Protein AF-A0A3D2FY34-F1 (afdb_monomer)

Foldseek 3Di:
DWDFDDQDPVGTDGDDPDDDDPDDDDDDDDPVRDDWFKDWDWDDLDPPDIDIFIKTFPDWAPDDDDIDTDIGGPGPVVCVSQVRDDDD

Radius of gyration: 15.89 Å; Cα contacts (8 Å, |Δi|>4): 111; chains: 1; bounding box: 38×30×35 Å

pLDDT: mean 83.1, std 11.1, range [45.81, 95.81]

Structure (mmCIF, N/CA/C/O backbone):
data_AF-A0A3D2FY34-F1
#
_entry.id   AF-A0A3D2FY34-F1
#
loop_
_atom_site.group_PDB
_atom_site.id
_atom_site.type_symbol
_atom_site.label_atom_id
_atom_site.label_alt_id
_atom_site.label_comp_id
_atom_site.label_asym_id
_atom_site.label_entity_id
_atom_site.label_seq_id
_atom_site.pdbx_PDB_ins_code
_atom_site.Cartn_x
_atom_site.Cartn_y
_atom_site.Cartn_z
_atom_site.occupancy
_atom_site.B_iso_or_equiv
_atom_site.auth_seq_id
_atom_site.auth_comp_id
_atom_site.auth_asym_id
_atom_site.auth_atom_id
_atom_site.pdbx_PDB_model_num
ATOM 1 N N . ILE A 1 1 ? 22.454 -0.219 -15.975 1.00 63.97 1 ILE A N 1
ATOM 2 C CA . ILE A 1 1 ? 22.993 -0.949 -14.803 1.00 63.97 1 ILE A CA 1
ATOM 3 C C . ILE A 1 1 ? 23.474 0.088 -13.795 1.00 63.97 1 ILE A C 1
ATOM 5 O O . ILE A 1 1 ? 24.333 0.887 -14.150 1.00 63.97 1 ILE A O 1
ATOM 9 N N . GLY A 1 2 ? 22.812 0.165 -12.640 1.00 85.44 2 GLY A N 1
ATOM 10 C CA . GLY A 1 2 ? 23.155 1.053 -11.522 1.00 85.44 2 GLY A CA 1
ATOM 11 C C . GLY A 1 2 ? 24.183 0.435 -10.565 1.00 85.44 2 GLY A C 1
ATOM 12 O O . GLY A 1 2 ? 24.808 -0.564 -10.920 1.00 85.44 2 GLY A O 1
ATOM 13 N N . SER A 1 3 ? 24.341 1.005 -9.371 1.00 91.12 3 SER A N 1
ATOM 14 C CA . SER A 1 3 ? 25.158 0.459 -8.276 1.00 91.12 3 SER A CA 1
ATOM 15 C C . SER A 1 3 ? 24.316 0.262 -7.018 1.00 91.12 3 SER A C 1
ATOM 17 O O . SER A 1 3 ? 23.451 1.082 -6.726 1.00 91.12 3 SER A O 1
ATOM 19 N N . ILE A 1 4 ? 24.584 -0.809 -6.269 1.00 91.75 4 ILE A N 1
ATOM 20 C CA . ILE A 1 4 ? 24.075 -0.990 -4.904 1.00 91.75 4 ILE A CA 1
ATOM 21 C C . ILE A 1 4 ? 25.174 -0.520 -3.952 1.00 91.75 4 ILE A C 1
ATOM 23 O O . ILE A 1 4 ? 26.320 -0.941 -4.090 1.00 91.75 4 ILE A O 1
ATOM 27 N N . GLU A 1 5 ? 24.821 0.356 -3.021 1.00 92.75 5 GLU A N 1
ATOM 28 C CA . GLU A 1 5 ? 25.712 0.884 -1.984 1.00 92.75 5 GLU A CA 1
ATOM 29 C C . GLU A 1 5 ? 25.483 0.166 -0.655 1.00 92.75 5 GLU A C 1
ATOM 31 O O . GLU A 1 5 ? 26.440 -0.225 0.008 1.00 92.75 5 GLU A O 1
ATOM 36 N N . GLU A 1 6 ? 24.219 -0.070 -0.296 1.00 94.12 6 GLU A N 1
ATOM 37 C CA . GLU A 1 6 ? 23.857 -0.686 0.976 1.00 94.12 6 GLU A CA 1
ATOM 38 C C . GLU A 1 6 ? 22.659 -1.625 0.810 1.00 94.12 6 GLU A C 1
ATOM 40 O O . GLU A 1 6 ? 21.710 -1.335 0.082 1.00 94.12 6 GLU A O 1
ATOM 45 N N . ASN A 1 7 ? 22.687 -2.759 1.506 1.00 91.69 7 ASN A N 1
ATOM 46 C CA . ASN A 1 7 ? 21.541 -3.649 1.643 1.00 91.69 7 ASN A CA 1
ATOM 47 C C . ASN A 1 7 ? 21.254 -3.819 3.133 1.00 91.69 7 ASN A C 1
ATOM 49 O O . ASN A 1 7 ? 22.041 -4.424 3.860 1.00 91.69 7 ASN A O 1
ATOM 53 N N . THR A 1 8 ? 20.145 -3.250 3.584 1.00 91.25 8 THR A N 1
ATOM 54 C CA . THR A 1 8 ? 19.758 -3.229 4.993 1.00 91.25 8 THR A CA 1
ATOM 55 C C . THR A 1 8 ? 18.430 -3.943 5.189 1.00 91.25 8 THR A C 1
ATOM 57 O O . THR A 1 8 ? 17.662 -4.150 4.251 1.00 91.25 8 THR A O 1
ATOM 60 N N . VAL A 1 9 ? 18.080 -4.199 6.449 1.00 83.12 9 VAL A N 1
ATOM 61 C CA . VAL A 1 9 ? 16.734 -4.666 6.824 1.00 83.12 9 VAL A CA 1
ATOM 62 C C . VAL A 1 9 ? 15.614 -3.687 6.443 1.00 83.12 9 VAL A C 1
ATOM 64 O O . VAL A 1 9 ? 14.448 -4.061 6.467 1.00 83.12 9 VAL A O 1
ATOM 67 N N . ARG A 1 10 ? 15.951 -2.433 6.110 1.00 79.31 10 ARG A N 1
ATOM 68 C CA . ARG A 1 10 ? 15.008 -1.388 5.687 1.00 79.31 10 ARG A CA 1
ATOM 69 C C . ARG A 1 10 ? 14.947 -1.217 4.164 1.00 79.31 10 ARG A C 1
ATOM 71 O O . ARG A 1 10 ? 14.129 -0.433 3.696 1.00 79.31 10 ARG A O 1
ATOM 78 N N . GLY A 1 11 ? 15.788 -1.919 3.398 1.00 83.56 11 GLY A N 1
ATOM 79 C CA . GLY A 1 11 ? 15.791 -1.870 1.935 1.00 83.56 11 GLY A CA 1
ATOM 80 C C . GLY A 1 11 ? 17.181 -1.828 1.298 1.00 83.56 11 GLY A C 1
ATOM 81 O O . GLY A 1 11 ? 18.208 -1.857 1.983 1.00 83.56 11 GL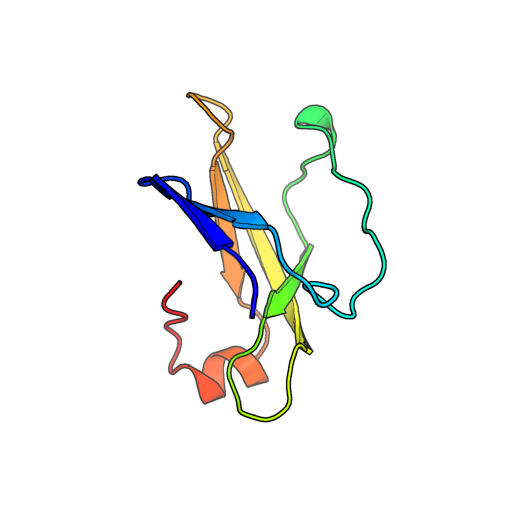Y A O 1
ATOM 82 N N . ILE A 1 12 ? 17.178 -1.748 -0.036 1.00 87.50 12 ILE A N 1
ATOM 83 C CA . ILE A 1 12 ? 18.364 -1.662 -0.897 1.00 87.50 12 ILE A CA 1
ATOM 84 C C . ILE A 1 12 ? 18.571 -0.202 -1.314 1.00 87.50 12 ILE A C 1
ATOM 86 O O . ILE A 1 12 ? 17.681 0.408 -1.905 1.00 87.50 12 ILE A O 1
ATOM 90 N N . PHE A 1 13 ? 19.759 0.332 -1.047 1.00 89.81 13 PHE A N 1
ATOM 91 C CA . PHE A 1 13 ? 20.159 1.703 -1.348 1.00 89.81 13 PHE A CA 1
ATOM 92 C C . PHE A 1 13 ? 21.263 1.719 -2.405 1.00 89.81 13 PHE A C 1
ATOM 94 O O . PHE A 1 13 ? 22.120 0.835 -2.444 1.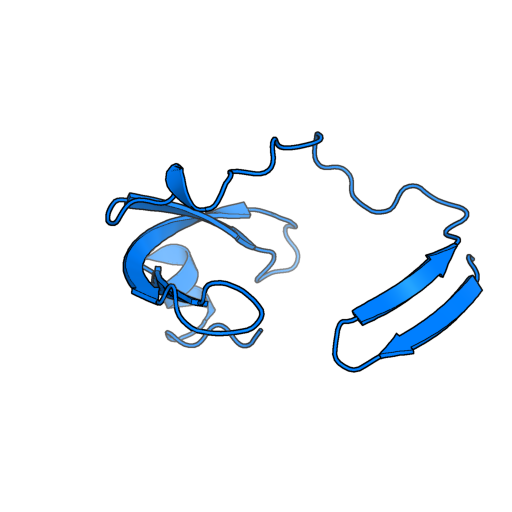00 89.81 13 PHE A O 1
ATOM 101 N N . GL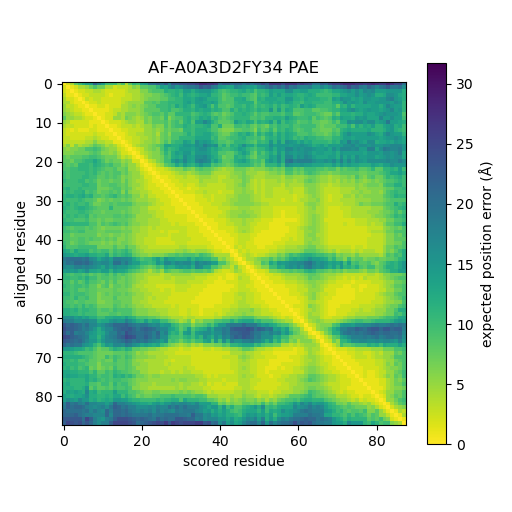Y A 1 14 ? 21.248 2.727 -3.274 1.00 88.81 14 GLY A N 1
ATOM 102 C CA . GLY A 1 14 ? 22.254 2.910 -4.313 1.00 88.81 14 GLY A CA 1
ATOM 103 C C . GLY A 1 14 ? 21.779 3.829 -5.432 1.00 88.81 14 GLY A C 1
ATOM 104 O O . GLY A 1 14 ? 20.791 4.550 -5.289 1.00 88.81 14 GLY A O 1
ATOM 105 N N . THR A 1 15 ? 22.466 3.785 -6.572 1.00 88.50 15 THR A N 1
ATOM 106 C CA . THR A 1 15 ? 22.153 4.625 -7.733 1.00 88.50 15 THR A CA 1
ATOM 107 C C . THR A 1 15 ? 21.585 3.800 -8.875 1.00 88.50 15 THR A C 1
ATOM 109 O O . THR A 1 15 ? 22.027 2.683 -9.145 1.00 88.50 15 THR A O 1
ATOM 112 N N . SER A 1 16 ? 20.632 4.366 -9.612 1.00 85.44 16 SER A N 1
ATOM 113 C CA . SER A 1 16 ? 20.138 3.781 -10.856 1.00 85.44 16 SER A CA 1
ATOM 114 C C . SER A 1 16 ? 20.457 4.693 -12.032 1.00 85.44 16 SER A C 1
ATOM 116 O O . SER A 1 16 ? 20.227 5.897 -11.981 1.00 85.44 16 SER A O 1
ATOM 118 N N . ARG A 1 17 ? 20.965 4.110 -13.125 1.00 84.19 17 ARG A N 1
ATOM 119 C CA . ARG A 1 17 ? 21.178 4.832 -14.396 1.00 84.19 17 ARG A CA 1
ATOM 120 C C . ARG A 1 17 ? 19.886 5.029 -15.194 1.00 84.19 17 ARG A C 1
ATOM 122 O O . ARG A 1 17 ? 19.902 5.690 -16.224 1.00 84.19 17 ARG A O 1
ATOM 129 N N . THR A 1 18 ? 18.796 4.417 -14.747 1.00 79.25 18 THR A N 1
ATOM 130 C CA . THR A 1 18 ? 17.457 4.539 -15.326 1.00 79.25 18 THR A CA 1
ATOM 131 C C . THR A 1 18 ? 16.473 4.959 -14.236 1.00 79.25 18 THR A C 1
ATOM 133 O O . THR A 1 18 ? 16.643 4.529 -13.093 1.00 79.25 18 THR A O 1
ATOM 136 N N . PRO A 1 19 ? 15.439 5.754 -14.548 1.00 75.00 19 PRO A N 1
ATOM 137 C CA . PRO A 1 19 ? 14.407 6.099 -13.575 1.00 75.00 19 PRO A CA 1
ATOM 138 C C . PRO A 1 19 ? 13.827 4.840 -12.915 1.00 75.00 19 PRO A C 1
ATOM 140 O O . PRO A 1 19 ? 13.478 3.880 -13.605 1.00 75.00 19 PRO A O 1
ATOM 143 N N . LEU A 1 20 ? 13.781 4.826 -11.581 1.00 71.81 20 LEU A N 1
ATOM 144 C CA . LEU A 1 20 ? 13.126 3.771 -10.814 1.00 71.81 20 LEU A CA 1
ATOM 145 C C . LEU A 1 20 ? 11.672 4.188 -10.596 1.00 71.81 20 LEU A C 1
ATOM 147 O O . LEU A 1 20 ? 11.401 5.144 -9.878 1.00 71.81 20 LEU A O 1
ATOM 151 N N . GLY A 1 21 ? 10.757 3.467 -11.240 1.00 70.69 21 GLY A N 1
ATOM 152 C CA . GLY A 1 21 ? 9.327 3.757 -11.204 1.00 70.69 21 GLY A CA 1
ATOM 153 C C . GLY A 1 21 ? 8.860 4.665 -12.343 1.00 70.69 21 GLY A C 1
ATOM 154 O O . GLY A 1 21 ? 9.571 5.547 -12.818 1.00 70.69 21 GLY A O 1
ATOM 155 N N . THR A 1 22 ? 7.638 4.410 -12.797 1.00 73.69 22 THR A N 1
ATOM 156 C CA . THR A 1 22 ? 6.923 5.191 -13.821 1.00 73.69 22 THR A CA 1
ATOM 157 C C . THR A 1 22 ? 5.744 5.962 -13.233 1.00 73.69 22 THR A C 1
ATOM 159 O O . THR A 1 22 ? 5.060 6.686 -13.954 1.00 73.69 22 THR A O 1
ATOM 162 N N . LEU A 1 23 ? 5.481 5.791 -11.934 1.00 79.50 23 LEU A N 1
ATOM 163 C CA . LEU A 1 23 ? 4.366 6.433 -11.258 1.00 79.50 23 LEU A CA 1
ATOM 164 C C . LEU A 1 23 ? 4.691 7.903 -10.959 1.00 79.50 23 LEU A C 1
ATOM 166 O O . LEU A 1 23 ? 5.833 8.218 -10.611 1.00 79.50 23 LEU A O 1
ATOM 170 N N . PRO A 1 24 ? 3.697 8.800 -11.054 1.00 83.69 24 PRO A N 1
ATOM 171 C CA . PRO A 1 24 ? 3.837 10.166 -10.573 1.00 83.69 24 PRO A CA 1
ATOM 172 C C . PRO A 1 24 ? 4.212 10.199 -9.090 1.00 83.69 24 PRO A C 1
ATOM 174 O O . PRO A 1 24 ? 3.812 9.328 -8.315 1.00 83.69 24 PRO A O 1
ATOM 177 N N . ALA A 1 25 ? 4.939 11.240 -8.684 1.00 84.88 25 ALA A N 1
ATOM 178 C CA . ALA A 1 25 ? 5.190 11.491 -7.273 1.00 84.88 25 ALA A CA 1
ATOM 179 C C . ALA A 1 25 ? 3.857 11.639 -6.520 1.00 84.88 25 ALA A C 1
ATOM 181 O O . ALA A 1 25 ? 2.976 12.386 -6.948 1.00 84.88 25 ALA A O 1
ATOM 182 N N . MET A 1 26 ? 3.725 10.935 -5.395 1.00 86.12 26 MET A N 1
ATOM 183 C CA . MET A 1 26 ? 2.574 11.047 -4.502 1.00 86.12 26 MET A CA 1
ATOM 184 C C . MET A 1 26 ? 2.972 11.796 -3.227 1.00 86.12 26 MET A C 1
ATOM 186 O O . MET A 1 26 ? 4.081 11.591 -2.726 1.00 86.12 26 MET A O 1
ATOM 190 N N . PRO A 1 27 ? 2.094 12.661 -2.691 1.00 89.50 27 PRO A N 1
ATOM 191 C CA . PRO A 1 27 ? 2.349 13.326 -1.425 1.00 89.50 27 PRO A CA 1
ATOM 192 C C . PRO A 1 27 ? 2.429 12.299 -0.293 1.00 89.50 27 PRO A C 1
ATOM 194 O O . PRO A 1 27 ? 1.639 11.356 -0.228 1.00 89.50 27 PRO A O 1
ATOM 197 N N . VAL A 1 28 ? 3.384 12.502 0.611 1.00 89.38 28 VAL A N 1
ATOM 198 C CA . VAL A 1 28 ? 3.512 11.699 1.827 1.00 89.38 28 VAL A CA 1
ATOM 199 C C . VAL A 1 28 ? 2.632 12.322 2.904 1.00 89.38 28 VAL A C 1
ATOM 201 O O . VAL A 1 28 ? 2.780 13.503 3.210 1.00 89.38 28 VAL A O 1
ATOM 204 N N . ALA A 1 29 ? 1.728 11.524 3.468 1.00 87.25 29 ALA A N 1
ATOM 205 C CA . ALA A 1 29 ? 0.878 11.949 4.572 1.00 87.25 29 ALA A CA 1
ATOM 206 C C . ALA A 1 29 ? 1.671 12.018 5.886 1.00 87.25 29 ALA A C 1
ATOM 208 O O . ALA A 1 29 ? 2.488 11.141 6.183 1.00 87.25 29 ALA A O 1
ATOM 209 N N . ALA A 1 30 ? 1.391 13.031 6.701 1.00 87.44 30 ALA A N 1
ATOM 210 C CA . ALA A 1 30 ? 1.842 13.088 8.081 1.00 87.44 30 ALA A CA 1
ATOM 211 C C . ALA A 1 30 ? 1.065 12.089 8.954 1.00 87.44 30 ALA A C 1
ATOM 213 O O . ALA A 1 30 ? -0.066 11.704 8.654 1.00 87.44 30 ALA A O 1
ATOM 214 N N . GLU A 1 31 ? 1.633 11.709 10.101 1.00 84.81 31 GLU A N 1
ATOM 215 C CA . GLU A 1 31 ? 0.991 10.762 11.025 1.00 84.81 31 GLU A CA 1
ATOM 216 C C . GLU A 1 31 ? -0.393 11.238 11.513 1.00 84.81 31 GLU A C 1
ATOM 218 O O . GLU A 1 31 ? -1.307 10.434 11.719 1.00 84.81 31 GLU A O 1
ATOM 223 N N . SER A 1 32 ? -0.571 12.553 11.661 1.00 87.44 32 SER A N 1
ATOM 224 C CA . SER A 1 32 ? -1.836 13.180 12.060 1.00 87.44 32 SER A CA 1
ATOM 225 C C . SER A 1 32 ? -2.932 13.091 10.992 1.00 87.44 32 SER A C 1
ATOM 227 O O . SER A 1 32 ? -4.110 13.241 11.317 1.00 87.44 32 SER A O 1
ATOM 229 N N . GLU A 1 33 ? -2.574 12.834 9.733 1.00 90.69 33 GLU A N 1
ATOM 230 C CA . GLU A 1 33 ? -3.514 12.742 8.613 1.00 90.69 33 GLU A CA 1
ATOM 231 C C . GLU A 1 33 ? -4.084 11.328 8.437 1.00 90.69 33 GLU A C 1
ATOM 233 O O . GLU A 1 33 ? -5.090 11.146 7.745 1.00 90.69 33 GLU A O 1
ATOM 238 N N . ILE A 1 34 ? -3.484 10.333 9.100 1.00 88.62 34 ILE A N 1
ATOM 239 C CA . ILE A 1 34 ? -3.891 8.930 9.015 1.00 88.62 34 ILE A CA 1
ATOM 240 C C . ILE A 1 34 ? -5.207 8.710 9.771 1.00 88.62 34 ILE A C 1
ATOM 242 O O . ILE A 1 34 ? -5.320 8.978 10.974 1.00 88.62 34 ILE A O 1
ATOM 246 N N . ARG A 1 35 ? -6.195 8.145 9.069 1.00 91.75 35 ARG A N 1
ATOM 247 C CA . ARG A 1 35 ? -7.536 7.834 9.584 1.00 91.75 35 ARG A CA 1
ATOM 248 C C . ARG A 1 35 ? -7.896 6.371 9.327 1.00 91.75 35 ARG A C 1
ATOM 250 O O . ARG A 1 35 ? -7.366 5.750 8.414 1.00 91.75 35 ARG A O 1
ATOM 257 N N . LEU A 1 36 ? -8.779 5.828 10.163 1.00 94.88 36 LEU A N 1
ATOM 258 C CA . LEU A 1 36 ? -9.423 4.538 9.904 1.00 94.88 36 LEU A CA 1
ATOM 259 C C . LEU A 1 36 ? -10.453 4.704 8.782 1.00 94.88 36 LEU A C 1
ATOM 261 O O . LEU A 1 36 ? -11.055 5.774 8.672 1.00 94.88 36 LEU A O 1
ATOM 265 N N . GLY A 1 37 ? -10.688 3.644 8.012 1.00 95.38 37 GLY A N 1
ATOM 266 C CA . GLY A 1 37 ? -11.683 3.638 6.939 1.00 95.38 37 GLY A CA 1
ATOM 267 C C . GLY A 1 37 ? -11.126 3.176 5.599 1.00 95.38 37 GLY A C 1
ATOM 268 O O . GLY A 1 37 ? -10.074 2.540 5.542 1.00 95.38 37 GLY A O 1
ATOM 269 N N . GLU A 1 38 ? -11.878 3.467 4.541 1.00 95.81 38 G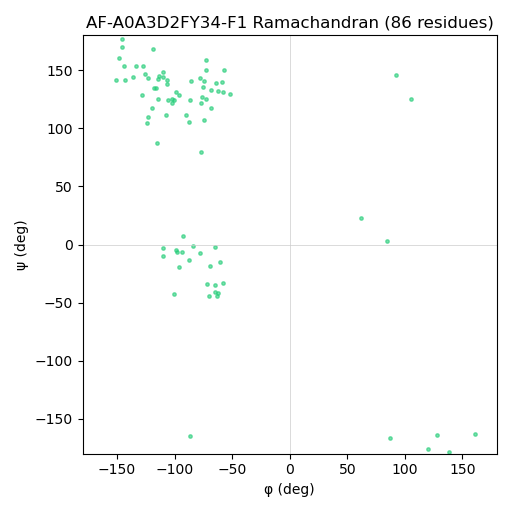LU A N 1
ATOM 270 C CA . GLU A 1 38 ? -11.554 3.088 3.165 1.00 95.81 38 GLU A CA 1
ATOM 271 C C . GLU A 1 38 ? -10.207 3.663 2.721 1.00 95.81 38 GLU A C 1
ATOM 273 O O . GLU A 1 38 ? -9.845 4.800 3.034 1.00 95.81 38 GLU A O 1
ATOM 278 N N . ALA A 1 39 ? -9.460 2.846 1.993 1.00 94.38 39 ALA A N 1
ATOM 279 C CA . ALA A 1 39 ? -8.162 3.169 1.446 1.00 94.38 39 ALA A CA 1
ATOM 280 C C . ALA A 1 39 ? -7.952 2.425 0.126 1.00 94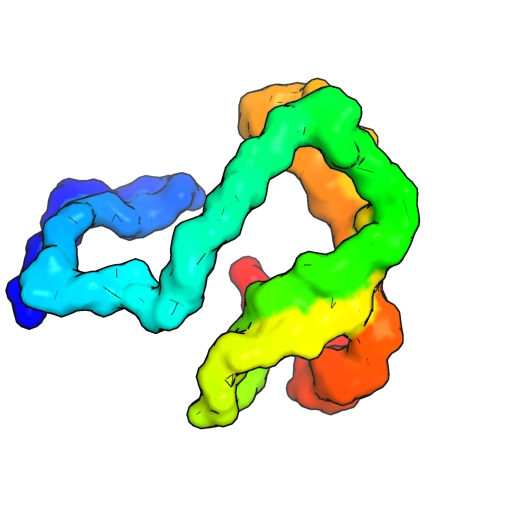.38 39 ALA A C 1
ATOM 282 O O . ALA A 1 39 ? -8.561 1.392 -0.143 1.00 94.38 39 ALA A O 1
ATOM 283 N N . THR A 1 40 ? -7.016 2.922 -0.671 1.00 92.94 40 THR A N 1
ATOM 284 C CA . THR A 1 40 ? -6.576 2.263 -1.898 1.00 92.94 40 THR A CA 1
ATOM 285 C C . THR A 1 40 ? -5.105 1.911 -1.762 1.00 92.94 40 THR A C 1
ATOM 287 O O . THR A 1 40 ? -4.303 2.742 -1.331 1.00 92.94 40 THR A O 1
ATOM 290 N N . ILE A 1 41 ? -4.737 0.693 -2.152 1.00 90.31 41 ILE A N 1
ATOM 291 C CA . ILE A 1 41 ? -3.338 0.272 -2.251 1.00 90.31 41 ILE A CA 1
ATOM 292 C C . ILE A 1 41 ? -2.940 0.090 -3.712 1.00 90.31 41 ILE A C 1
ATOM 294 O O . ILE A 1 41 ? -3.756 -0.301 -4.541 1.00 90.31 41 ILE A O 1
ATOM 298 N N . LEU A 1 42 ? -1.670 0.343 -4.022 1.00 89.88 42 LEU A N 1
ATOM 299 C CA . LEU A 1 42 ? -1.079 0.020 -5.316 1.00 89.88 42 LEU A CA 1
ATOM 300 C C . LEU A 1 42 ? -0.231 -1.242 -5.171 1.00 89.88 42 LEU A C 1
ATOM 302 O O . LEU A 1 42 ? 0.662 -1.290 -4.328 1.00 89.88 42 LEU A O 1
ATOM 306 N N . SER A 1 43 ? -0.498 -2.261 -5.985 1.00 86.62 43 SER A N 1
ATOM 307 C CA . SER A 1 43 ? 0.254 -3.518 -5.955 1.00 86.62 43 SER A CA 1
ATOM 308 C C . SER A 1 43 ? 0.431 -4.120 -7.348 1.00 86.62 43 SER A C 1
ATOM 310 O O . SER A 1 43 ? -0.371 -3.891 -8.254 1.00 86.62 43 SER A O 1
ATOM 312 N N . THR A 1 44 ? 1.498 -4.902 -7.519 1.00 85.88 44 THR A N 1
ATOM 313 C CA . THR A 1 44 ? 1.789 -5.668 -8.739 1.00 85.88 44 THR A CA 1
ATOM 314 C C . THR A 1 44 ? 1.724 -7.156 -8.408 1.00 85.88 44 THR A C 1
ATOM 316 O O . THR A 1 44 ? 2.727 -7.760 -8.049 1.00 85.88 44 THR A O 1
ATOM 319 N N . VAL A 1 45 ? 0.532 -7.749 -8.497 1.00 78.06 45 VAL A N 1
ATOM 320 C CA . VAL A 1 45 ? 0.319 -9.184 -8.208 1.00 78.06 45 VAL A CA 1
ATOM 321 C C . VAL A 1 45 ? 0.386 -10.085 -9.440 1.00 78.06 45 VAL A C 1
ATOM 323 O O . VAL A 1 45 ? 0.346 -11.303 -9.320 1.00 78.06 45 VAL A O 1
ATOM 326 N N . SER A 1 46 ? 0.490 -9.512 -10.639 1.00 71.88 46 SER A N 1
ATOM 327 C CA . SER A 1 46 ? 0.584 -10.268 -11.890 1.00 71.88 46 SER A CA 1
ATOM 328 C C . SER A 1 46 ? 1.481 -9.560 -12.904 1.00 71.88 46 SER A C 1
ATOM 330 O O . SER A 1 46 ? 1.957 -8.446 -12.683 1.00 71.88 46 SER A O 1
ATOM 332 N N . THR A 1 47 ? 1.684 -10.192 -14.058 1.00 67.75 47 THR A N 1
ATOM 333 C CA . THR A 1 47 ? 2.495 -9.675 -15.171 1.00 67.75 47 THR A CA 1
ATOM 334 C C . THR A 1 47 ? 1.934 -8.405 -15.828 1.00 67.75 47 THR A C 1
ATOM 336 O O . THR A 1 47 ? 2.566 -7.872 -16.735 1.00 67.75 47 THR A O 1
ATOM 339 N N . GLY A 1 48 ? 0.769 -7.906 -15.394 1.00 71.06 48 GLY A N 1
ATOM 340 C CA . GLY A 1 48 ? 0.103 -6.719 -15.946 1.00 71.06 48 GLY A CA 1
ATOM 341 C C . GLY A 1 48 ? 0.575 -5.370 -15.390 1.00 71.06 48 GLY A C 1
ATOM 342 O O . GLY A 1 48 ? 0.068 -4.338 -15.823 1.00 71.06 48 GLY A O 1
ATOM 343 N N . GLY A 1 49 ? 1.523 -5.358 -14.448 1.00 82.56 49 GLY A N 1
ATOM 344 C CA . GLY A 1 49 ? 2.025 -4.131 -13.824 1.00 82.56 49 GLY A CA 1
ATOM 345 C C . GLY A 1 49 ? 1.207 -3.667 -12.614 1.00 82.56 49 GLY A C 1
ATOM 346 O O . GLY A 1 49 ? 0.407 -4.420 -12.053 1.00 82.56 49 GLY A O 1
ATOM 347 N N . VAL A 1 50 ? 1.454 -2.426 -12.185 1.00 87.06 50 VAL A N 1
ATOM 348 C CA . VAL A 1 50 ? 0.847 -1.841 -10.981 1.00 87.06 50 VAL A CA 1
ATOM 349 C C . VAL A 1 50 ? -0.651 -1.619 -11.188 1.00 87.06 50 VAL A C 1
ATOM 351 O O . VAL A 1 50 ? -1.064 -1.037 -12.190 1.00 87.06 50 VAL A O 1
ATOM 354 N N . ARG A 1 51 ? -1.461 -2.033 -10.212 1.00 88.44 51 ARG A N 1
ATOM 355 C CA . ARG A 1 51 ? -2.912 -1.811 -10.172 1.00 88.44 51 ARG A CA 1
ATOM 356 C C . ARG A 1 51 ? -3.349 -1.324 -8.794 1.00 88.44 51 ARG A C 1
ATOM 358 O O . ARG A 1 51 ? -2.678 -1.605 -7.800 1.00 88.44 51 ARG A O 1
ATOM 365 N N . SER A 1 52 ? -4.459 -0.594 -8.759 1.00 90.69 52 SER A N 1
ATOM 366 C CA . SER A 1 52 ? -5.131 -0.167 -7.532 1.00 90.69 52 SER A CA 1
ATOM 367 C C . SER A 1 52 ? -6.088 -1.238 -7.030 1.00 90.69 52 SER A C 1
ATOM 369 O O . SER A 1 52 ? -6.799 -1.827 -7.839 1.00 90.69 52 SER A O 1
ATOM 371 N N . TYR A 1 53 ? -6.129 -1.425 -5.715 1.00 91.94 53 TYR A N 1
ATOM 372 C CA . TYR A 1 53 ? -7.044 -2.342 -5.046 1.00 91.94 53 TYR A CA 1
ATOM 373 C C . TYR A 1 53 ? -7.646 -1.689 -3.807 1.00 91.94 53 TYR A C 1
ATOM 375 O O . TYR A 1 53 ? -6.959 -0.949 -3.091 1.00 91.94 53 TYR A O 1
ATOM 383 N N . ASP A 1 54 ? -8.907 -2.007 -3.548 1.00 94.44 54 ASP A N 1
ATOM 384 C CA . ASP A 1 54 ? -9.640 -1.526 -2.383 1.00 94.44 54 ASP A CA 1
ATOM 385 C C . ASP A 1 54 ? -9.219 -2.242 -1.094 1.00 94.44 54 ASP A C 1
ATOM 387 O O . ASP A 1 54 ? -9.072 -3.472 -1.018 1.00 94.44 54 ASP A O 1
ATOM 391 N N . ALA A 1 55 ? -9.041 -1.443 -0.047 1.00 93.81 55 ALA A N 1
ATOM 392 C CA . ALA A 1 55 ? -8.708 -1.895 1.290 1.00 93.81 55 ALA A CA 1
ATOM 393 C C . ALA A 1 55 ? -9.363 -1.006 2.354 1.00 93.81 55 ALA A C 1
ATOM 395 O O . ALA A 1 55 ? -9.874 0.079 2.091 1.00 93.81 55 ALA A O 1
ATOM 396 N N . VAL A 1 56 ? -9.301 -1.454 3.603 1.00 94.62 56 VAL A N 1
ATOM 397 C CA . VAL A 1 56 ? -9.753 -0.696 4.770 1.00 94.62 56 VAL A CA 1
ATOM 398 C C . VAL A 1 56 ? -8.644 -0.676 5.810 1.00 94.62 56 VAL A C 1
ATOM 400 O O . VAL A 1 56 ? -8.126 -1.725 6.197 1.00 94.62 56 VAL A O 1
ATOM 403 N N . ILE A 1 57 ? -8.291 0.510 6.304 1.00 93.69 57 ILE A N 1
ATOM 404 C CA . ILE A 1 57 ? -7.416 0.670 7.466 1.00 93.69 57 ILE A CA 1
ATOM 405 C C . ILE A 1 57 ? -8.233 0.315 8.709 1.00 93.69 57 ILE A C 1
ATOM 407 O O . ILE A 1 57 ? -9.104 1.076 9.135 1.00 93.69 57 ILE A O 1
ATOM 411 N N . THR A 1 58 ? -7.944 -0.840 9.303 1.00 93.12 58 THR A N 1
ATOM 412 C CA . THR A 1 58 ? -8.667 -1.370 10.469 1.00 93.12 58 THR A CA 1
ATOM 413 C C . THR A 1 58 ? -7.982 -1.050 11.790 1.00 93.12 58 THR A C 1
ATOM 415 O O . THR A 1 58 ? -8.626 -1.067 12.839 1.00 93.12 58 THR A O 1
ATOM 418 N N . ARG A 1 59 ? -6.685 -0.715 11.770 1.00 91.12 59 ARG A N 1
ATOM 419 C CA . ARG A 1 59 ? -5.953 -0.304 12.974 1.00 91.12 59 ARG A CA 1
ATOM 420 C C . ARG A 1 59 ? -4.811 0.652 12.660 1.00 91.12 59 ARG A C 1
ATOM 422 O O . ARG A 1 59 ? -4.064 0.448 11.708 1.00 91.12 59 ARG A O 1
ATOM 429 N N . ILE A 1 60 ? -4.634 1.634 13.543 1.00 90.19 60 ILE A N 1
ATOM 430 C CA . ILE A 1 60 ? -3.484 2.543 13.567 1.00 90.19 60 ILE A CA 1
ATOM 431 C C . ILE A 1 60 ? -2.787 2.371 14.916 1.00 90.19 60 ILE A C 1
ATOM 433 O O . ILE A 1 60 ? -3.384 2.628 15.962 1.00 90.19 60 ILE A O 1
ATOM 437 N N . ALA A 1 61 ? -1.533 1.929 14.910 1.00 86.25 61 ALA A N 1
ATOM 438 C CA . ALA A 1 61 ? -0.695 1.848 16.100 1.00 86.25 61 ALA A CA 1
ATOM 439 C C . ALA A 1 61 ? 0.381 2.938 16.040 1.00 86.25 61 ALA A C 1
ATOM 441 O O . ALA A 1 61 ? 1.286 2.876 15.213 1.00 86.25 61 ALA A O 1
ATOM 442 N N . ARG A 1 62 ? 0.271 3.920 16.939 1.00 80.38 62 ARG A N 1
ATOM 443 C CA . ARG A 1 62 ? 1.137 5.115 17.006 1.00 80.38 62 ARG A CA 1
ATOM 444 C C . ARG A 1 62 ? 2.346 4.964 17.939 1.00 80.38 62 ARG A C 1
ATOM 446 O O . ARG A 1 62 ? 3.028 5.927 18.252 1.00 80.38 62 ARG A O 1
ATOM 453 N N . SER A 1 63 ? 2.581 3.761 18.458 1.00 71.31 63 SER A N 1
ATOM 454 C CA . SER A 1 63 ? 3.656 3.487 19.415 1.00 71.31 63 SER A CA 1
ATOM 455 C C . SER A 1 63 ? 4.842 2.797 18.735 1.00 71.31 63 SER A C 1
ATOM 457 O O . SER A 1 63 ? 4.671 1.686 18.225 1.00 71.31 63 SER A O 1
ATOM 459 N N . GLY A 1 64 ? 6.035 3.400 18.801 1.00 63.47 64 GLY A N 1
ATOM 460 C CA . GLY A 1 64 ? 7.298 2.824 18.318 1.00 63.47 64 GLY A CA 1
ATOM 461 C C . GLY A 1 64 ? 7.999 3.645 17.229 1.00 63.47 64 GLY A C 1
ATOM 462 O O . GLY A 1 64 ? 7.552 4.730 16.870 1.00 63.47 64 GLY A O 1
ATOM 463 N N . ASP A 1 65 ? 9.109 3.106 16.718 1.00 55.91 65 ASP A N 1
ATOM 464 C CA . ASP A 1 65 ? 9.918 3.681 15.634 1.00 55.91 65 ASP A CA 1
ATOM 465 C C . ASP A 1 65 ? 9.200 3.433 14.287 1.00 55.91 65 ASP A C 1
ATOM 467 O O . ASP A 1 65 ? 9.447 2.446 13.592 1.00 55.91 65 ASP A O 1
ATOM 471 N N . GLY A 1 66 ? 8.199 4.272 13.999 1.00 58.84 66 GLY A N 1
ATOM 472 C CA . GLY A 1 66 ? 7.310 4.177 12.836 1.00 58.84 66 GLY A CA 1
ATOM 473 C C . GLY A 1 66 ? 5.907 3.661 13.181 1.00 58.84 66 GLY A C 1
ATOM 474 O O . GLY A 1 66 ? 5.738 2.586 13.762 1.00 58.84 66 GLY A O 1
ATOM 475 N N . GLY A 1 67 ? 4.878 4.429 12.810 1.00 66.94 67 GLY A N 1
ATOM 476 C CA . GLY A 1 67 ? 3.482 4.028 12.982 1.00 66.94 67 GLY A CA 1
ATOM 477 C C . GLY A 1 67 ? 3.160 2.763 12.179 1.00 66.94 67 GLY A C 1
ATOM 478 O O . GLY A 1 67 ? 3.490 2.669 10.998 1.00 66.94 67 GLY A O 1
ATOM 479 N N . LYS A 1 68 ? 2.509 1.777 12.806 1.00 79.81 68 LYS A N 1
ATOM 480 C CA . LYS A 1 68 ? 2.085 0.536 12.136 1.00 79.81 68 LYS A CA 1
ATOM 481 C C . LYS A 1 68 ? 0.614 0.630 11.745 1.00 79.81 68 LYS A C 1
ATOM 483 O O . LYS A 1 68 ? -0.229 0.953 12.585 1.00 79.81 68 LYS A O 1
ATOM 488 N N . LEU A 1 69 ? 0.306 0.296 10.495 1.00 88.44 69 LEU A N 1
ATOM 489 C CA . LEU A 1 69 ? -1.062 0.188 9.989 1.00 88.44 69 LEU A CA 1
ATOM 490 C C . LEU A 1 69 ? -1.436 -1.276 9.804 1.00 88.44 69 LEU A C 1
ATOM 492 O O . LEU A 1 69 ? -0.642 -2.073 9.308 1.00 88.44 69 LEU A O 1
ATOM 496 N N . THR A 1 70 ? -2.658 -1.623 10.188 1.00 89.75 70 THR A N 1
ATOM 497 C CA . THR A 1 70 ? -3.283 -2.880 9.777 1.00 89.75 70 THR A CA 1
ATOM 498 C C . THR A 1 70 ? -4.333 -2.557 8.730 1.00 89.75 70 THR A C 1
ATOM 500 O O . THR A 1 70 ? -5.217 -1.731 8.965 1.00 89.75 70 THR A O 1
ATOM 503 N N . LEU A 1 71 ? -4.203 -3.202 7.576 1.00 90.00 71 LEU A N 1
ATOM 504 C CA . LEU A 1 71 ? -5.083 -3.060 6.424 1.00 90.00 71 LEU A CA 1
ATOM 505 C C . LEU A 1 71 ? -5.806 -4.387 6.194 1.00 90.00 71 LEU A C 1
ATOM 507 O O . LEU A 1 71 ? -5.222 -5.454 6.371 1.00 90.00 71 LEU A O 1
ATOM 511 N N . THR A 1 72 ? -7.073 -4.326 5.804 1.00 90.31 72 THR A N 1
ATOM 512 C CA . THR A 1 72 ? -7.851 -5.474 5.323 1.00 90.31 72 THR A CA 1
ATOM 513 C C . THR A 1 72 ? -8.182 -5.249 3.861 1.00 90.31 72 THR A C 1
ATOM 515 O O . THR A 1 72 ? -8.737 -4.210 3.523 1.00 90.31 72 THR A O 1
ATOM 518 N N . ILE A 1 73 ? -7.829 -6.201 3.001 1.00 90.44 73 ILE A N 1
ATOM 519 C CA . ILE A 1 73 ? -8.144 -6.132 1.574 1.00 90.44 73 ILE A CA 1
ATOM 520 C C . ILE A 1 73 ? -9.619 -6.470 1.379 1.00 90.44 73 ILE A C 1
ATOM 522 O O . ILE A 1 73 ? -10.078 -7.511 1.849 1.00 90.44 73 ILE A O 1
ATOM 526 N N . THR A 1 74 ? -10.345 -5.593 0.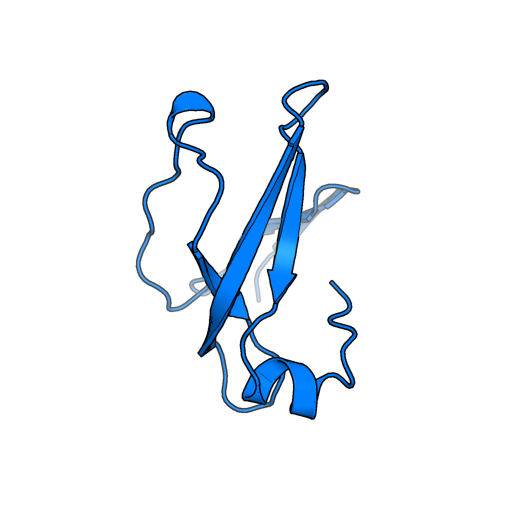693 1.00 90.06 74 THR A N 1
ATOM 527 C CA . THR A 1 74 ? -11.762 -5.782 0.343 1.00 90.06 74 THR A CA 1
ATOM 528 C C . THR A 1 74 ? -11.962 -6.014 -1.152 1.00 90.06 74 THR A C 1
ATOM 530 O O . THR A 1 74 ? -13.050 -6.400 -1.569 1.00 90.06 74 THR A O 1
ATOM 533 N N . ASP A 1 75 ? -10.914 -5.815 -1.949 1.00 90.75 75 ASP A N 1
ATOM 534 C CA . ASP A 1 75 ? -10.915 -6.044 -3.387 1.00 90.75 75 ASP A CA 1
ATOM 535 C C . ASP A 1 75 ? -11.028 -7.534 -3.749 1.00 90.75 75 ASP A C 1
ATOM 537 O O . ASP A 1 75 ? -10.154 -8.348 -3.429 1.00 90.75 75 ASP A O 1
ATOM 541 N N . GLY A 1 76 ? -12.118 -7.890 -4.431 1.00 87.88 76 GLY A N 1
ATOM 542 C CA . GLY A 1 76 ? -12.404 -9.271 -4.818 1.00 87.88 76 GLY A CA 1
ATOM 543 C C . GLY A 1 76 ? -11.400 -9.851 -5.815 1.00 87.88 76 GLY A C 1
ATOM 544 O O . GLY A 1 76 ? -11.065 -11.032 -5.710 1.00 87.88 76 GLY A O 1
ATOM 545 N N . ASP A 1 77 ? -10.875 -9.035 -6.734 1.00 87.62 77 ASP A N 1
ATOM 546 C CA . ASP A 1 77 ? -9.921 -9.485 -7.750 1.00 87.62 77 ASP A CA 1
ATOM 547 C C . ASP A 1 77 ? -8.578 -9.822 -7.097 1.00 87.62 77 ASP A C 1
ATOM 549 O O . ASP A 1 77 ? -7.990 -10.874 -7.368 1.00 87.62 77 ASP A O 1
ATOM 553 N N . LEU A 1 78 ? -8.105 -8.965 -6.185 1.00 85.94 78 LEU A N 1
ATOM 554 C CA . LEU A 1 78 ? -6.865 -9.207 -5.452 1.00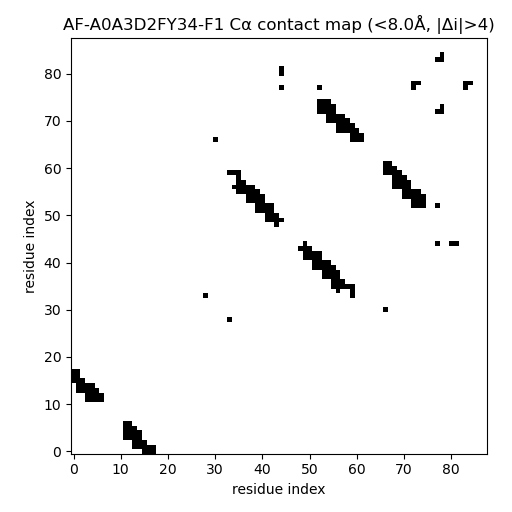 85.94 78 LEU A CA 1
ATOM 555 C C . LEU A 1 78 ? -6.957 -10.463 -4.582 1.00 85.94 78 LEU A C 1
ATOM 557 O O . LEU A 1 78 ? -6.032 -11.281 -4.571 1.00 85.94 78 LEU A O 1
ATOM 561 N N . LEU A 1 79 ? -8.070 -10.638 -3.868 1.00 87.12 79 LEU A N 1
ATOM 562 C CA . LEU A 1 79 ? -8.307 -11.817 -3.035 1.00 87.12 79 LEU A CA 1
ATOM 563 C C . LEU A 1 79 ? -8.357 -13.102 -3.871 1.00 87.12 79 LEU A C 1
ATOM 565 O O . LEU A 1 79 ? -7.757 -14.104 -3.476 1.00 87.12 79 LEU A O 1
ATOM 569 N N . ALA A 1 80 ? -9.008 -13.068 -5.038 1.00 85.50 80 ALA A N 1
ATOM 570 C CA . ALA A 1 80 ? -9.105 -14.214 -5.938 1.00 85.50 80 ALA A CA 1
ATOM 571 C C . ALA A 1 80 ? -7.738 -14.635 -6.499 1.00 85.50 80 ALA A C 1
ATOM 573 O O . ALA A 1 80 ? -7.439 -15.826 -6.563 1.00 85.50 80 ALA A O 1
ATOM 574 N N . VAL A 1 81 ? -6.892 -13.668 -6.869 1.00 82.69 81 VAL A N 1
ATOM 575 C CA . VAL A 1 81 ? -5.551 -13.934 -7.420 1.00 82.69 81 VAL A CA 1
ATOM 576 C C . VAL A 1 81 ? -4.581 -14.444 -6.353 1.00 82.69 81 VAL A C 1
ATOM 578 O O . VAL A 1 81 ? -3.716 -15.265 -6.645 1.00 82.69 81 VAL A O 1
ATOM 581 N N . THR A 1 82 ? -4.711 -13.970 -5.115 1.00 78.69 82 THR A N 1
ATOM 582 C CA . THR A 1 82 ? -3.745 -14.249 -4.036 1.00 78.69 82 THR A CA 1
ATOM 583 C C . THR A 1 82 ? -4.172 -15.389 -3.112 1.00 78.69 82 THR A C 1
ATOM 585 O O . THR A 1 82 ? -3.422 -15.773 -2.218 1.00 78.69 82 THR A O 1
ATOM 588 N N . GLY A 1 83 ? -5.389 -15.921 -3.2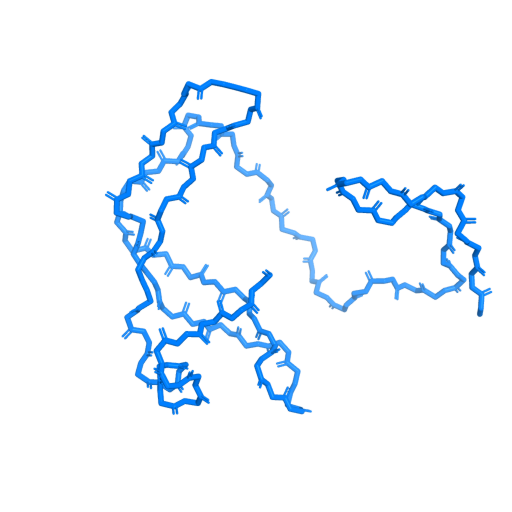78 1.00 67.50 83 GLY A N 1
ATOM 589 C CA . GLY A 1 83 ? -5.963 -16.893 -2.343 1.00 67.50 83 GLY A CA 1
ATOM 590 C C . GLY A 1 83 ? -6.145 -16.324 -0.930 1.00 67.50 83 GLY A C 1
ATOM 591 O O . GLY A 1 83 ? -6.167 -17.078 0.040 1.00 67.50 83 GLY A O 1
ATOM 592 N N . GLY A 1 84 ? -6.230 -14.995 -0.807 1.00 61.97 84 GLY A N 1
ATOM 593 C CA . GLY A 1 84 ? -6.334 -14.284 0.467 1.00 61.97 84 GLY A CA 1
ATOM 594 C C . GLY A 1 84 ? -5.004 -13.989 1.173 1.00 61.97 84 GLY A C 1
ATOM 595 O O . GLY A 1 84 ? -5.034 -13.422 2.264 1.00 61.97 84 GLY A O 1
ATOM 596 N N . ILE A 1 85 ? -3.847 -14.332 0.589 1.00 60.03 85 ILE A N 1
ATOM 597 C CA . ILE A 1 85 ? -2.526 -14.057 1.178 1.00 60.03 85 ILE A CA 1
ATOM 598 C C . ILE A 1 85 ? -1.673 -13.255 0.195 1.00 60.03 85 ILE A C 1
ATOM 600 O O . ILE A 1 85 ? -1.101 -13.790 -0.752 1.00 60.03 85 ILE A O 1
ATOM 604 N N . VAL A 1 86 ? -1.524 -11.961 0.467 1.00 56.41 86 VAL A N 1
ATOM 605 C CA . VAL A 1 86 ? -0.522 -11.121 -0.196 1.00 56.41 86 VAL A CA 1
ATOM 606 C C . VAL A 1 86 ? 0.775 -11.245 0.605 1.00 56.41 86 VAL A C 1
ATOM 608 O O . VAL A 1 86 ? 0.866 -10.696 1.702 1.00 56.41 86 VAL A O 1
ATOM 611 N N . GLN A 1 87 ? 1.767 -11.988 0.101 1.00 52.41 87 GLN A N 1
ATOM 612 C CA . GLN A 1 87 ? 3.114 -11.940 0.680 1.00 52.41 87 GLN A CA 1
ATOM 613 C C . GLN A 1 87 ? 3.816 -10.658 0.223 1.00 52.41 87 GLN A C 1
ATOM 615 O O . GLN A 1 87 ? 3.961 -10.429 -0.978 1.00 52.41 87 GLN A O 1
ATOM 620 N N . GLY A 1 88 ? 4.220 -9.840 1.194 1.00 45.81 88 GLY A N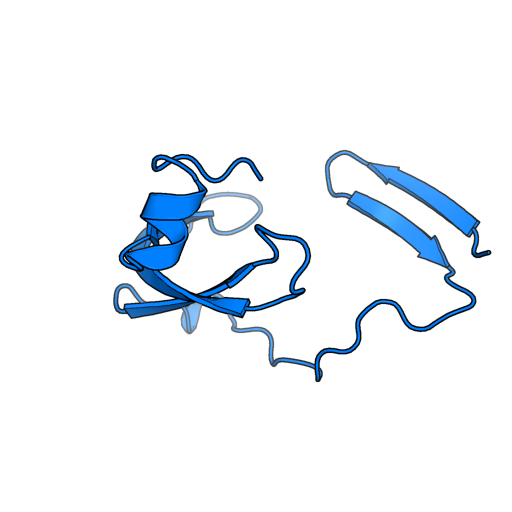 1
ATOM 621 C CA . GLY A 1 88 ? 5.068 -8.660 1.027 1.00 45.81 88 GLY A CA 1
ATOM 622 C C . GLY A 1 88 ? 6.385 -8.833 1.760 1.00 45.81 88 GLY A C 1
ATOM 623 O O . GLY A 1 88 ? 6.387 -9.557 2.783 1.00 45.81 88 GLY A O 1
#

Nearest PDB structures (foldseek):
  3b8j-assembly1_A  TM=6.167E-01  e=1.832E+00  unclassified
  7yt9-assembly1_A  TM=5.994E-01  e=3.738E+00  Arabidopsis thaliana

Solvent-accessible surface area (backbone atoms only — not comparable to full-atom values): 5956 Å² total; per-residue (Å²): 126,57,49,81,77,44,80,51,100,90,47,79,40,66,50,66,77,56,85,85,73,90,73,77,90,73,87,81,79,57,81,88,72,69,69,76,42,84,43,76,46,79,48,64,90,56,98,84,49,78,42,81,42,45,26,30,35,78,43,80,41,82,74,69,99,59,71,46,75,42,74,44,80,71,30,64,68,62,35,66,76,40,77,72,53,84,89,128

Sequence (88 aa):
IGSIEENTVRGIFGTSRTPLGTLPAMPVAAESEIRLGEATILSTVSTGGVRSYDAVITRIARSGDGGKLTLTITDGDLLAVTGGIVQG

Secondary structure (DSSP, 8-state):
--EEEEEETTEEEEE-SS-S--SPP-PPPPGGG--SEEEEEEE--STT--EEEEEEEEEEE--SSS-EEEEEE--HHHHHHHTT----

Mean predicted aligned error: 8.06 Å